Protein AF-A0A662GKV1-F1 (afdb_monomer)

Mean predicted aligned error: 5.16 Å

Secondary structure (DSSP, 8-state):
-EEEEEEE--HHHHHHHHHHHHHHHS-HHHHHHHHHHH--HHHHHHHHHHHHHHHHHHHHHHH-----EEEEE--HHHHHHHTSHHHHHHHHHHHT--S-HHHHHHHHTS-HHHHHHHHHHHHHTTSEEEEEETTEEEEEE-EEEEEEE--

Radius of gyration: 18.34 Å; Cα contacts (8 Å, |Δi|>4): 187; chains: 1; bounding box: 37×39×51 Å

pLDDT: mean 91.91, std 7.07, range [58.34, 98.31]

Structure (mmCIF, N/CA/C/O backbone):
data_AF-A0A662GKV1-F1
#
_entry.id   AF-A0A662GKV1-F1
#
loop_
_atom_site.group_PDB
_atom_site.id
_atom_site.type_symbol
_atom_site.label_atom_id
_atom_site.label_alt_id
_atom_site.label_comp_id
_atom_site.label_asym_id
_atom_site.label_entity_id
_atom_site.label_seq_id
_atom_site.pdbx_PDB_ins_code
_atom_site.Cartn_x
_atom_site.Cartn_y
_atom_site.Cartn_z
_atom_site.occupancy
_atom_site.B_iso_or_equiv
_atom_site.auth_seq_id
_atom_site.auth_comp_id
_atom_site.auth_asym_id
_atom_site.auth_atom_id
_atom_site.pdbx_PDB_model_num
ATOM 1 N N . MET A 1 1 ? -4.595 -18.939 -10.439 1.00 87.81 1 MET A N 1
ATOM 2 C CA . MET A 1 1 ? -5.131 -17.834 -9.612 1.00 87.81 1 MET A CA 1
ATOM 3 C C . MET A 1 1 ? -4.066 -16.766 -9.454 1.00 87.81 1 MET A C 1
ATOM 5 O O . MET A 1 1 ? -3.061 -17.014 -8.797 1.00 87.81 1 MET A O 1
ATOM 9 N N . LYS A 1 2 ? -4.273 -15.608 -10.074 1.00 93.50 2 LYS A N 1
ATOM 10 C CA . LYS A 1 2 ? -3.401 -14.435 -9.961 1.00 93.50 2 LYS A CA 1
ATOM 11 C C . LYS A 1 2 ? -4.171 -13.361 -9.204 1.00 93.50 2 LYS A C 1
ATOM 13 O O . LYS A 1 2 ? -5.354 -13.175 -9.469 1.00 93.50 2 LYS A O 1
ATOM 18 N N . ILE A 1 3 ? -3.529 -12.697 -8.249 1.00 95.69 3 ILE A N 1
ATOM 19 C CA . ILE A 1 3 ? -4.166 -11.615 -7.499 1.00 95.69 3 ILE A CA 1
ATOM 20 C C . ILE A 1 3 ? -3.390 -10.338 -7.743 1.00 95.69 3 ILE A C 1
ATOM 22 O O . ILE A 1 3 ? -2.165 -10.317 -7.627 1.00 95.69 3 ILE A O 1
ATOM 26 N N . ARG A 1 4 ? -4.123 -9.299 -8.122 1.00 96.06 4 ARG A N 1
ATOM 27 C CA . ARG A 1 4 ? -3.597 -7.972 -8.399 1.00 96.06 4 ARG A CA 1
ATOM 28 C C . ARG A 1 4 ? -4.250 -6.976 -7.460 1.00 96.06 4 ARG A C 1
ATOM 30 O O . ARG A 1 4 ? -5.413 -7.138 -7.093 1.00 96.06 4 ARG A O 1
ATOM 37 N N . VAL A 1 5 ? -3.500 -5.967 -7.062 1.00 95.94 5 VAL A N 1
ATOM 38 C CA . VAL A 1 5 ? -4.021 -4.827 -6.312 1.00 95.94 5 VAL A CA 1
ATOM 39 C C . VAL A 1 5 ? -3.732 -3.568 -7.088 1.00 95.94 5 VAL A C 1
ATOM 41 O O . VAL A 1 5 ? -2.665 -3.438 -7.684 1.00 95.94 5 VAL A O 1
ATOM 44 N N . ARG A 1 6 ? -4.688 -2.650 -7.057 1.00 95.25 6 ARG A N 1
ATOM 45 C CA . ARG A 1 6 ? -4.532 -1.304 -7.575 1.00 95.25 6 ARG A CA 1
ATOM 46 C C . ARG A 1 6 ? -4.499 -0.355 -6.391 1.00 95.25 6 ARG A C 1
ATOM 48 O O . ARG A 1 6 ? -5.386 -0.409 -5.535 1.00 95.25 6 ARG A O 1
ATOM 55 N N . ARG A 1 7 ? -3.455 0.461 -6.298 1.00 93.69 7 ARG A N 1
ATOM 56 C CA . ARG A 1 7 ? -3.257 1.376 -5.173 1.00 93.69 7 ARG A CA 1
ATOM 57 C C . ARG A 1 7 ? -2.596 2.668 -5.610 1.00 93.69 7 ARG A C 1
ATOM 59 O O . ARG A 1 7 ? -1.796 2.673 -6.544 1.00 93.69 7 ARG A O 1
ATOM 66 N N . ARG A 1 8 ? -2.870 3.727 -4.862 1.00 91.50 8 ARG A N 1
ATOM 67 C CA . ARG A 1 8 ? -2.107 4.966 -4.926 1.00 91.50 8 ARG A CA 1
ATOM 68 C C . ARG A 1 8 ? -0.694 4.749 -4.390 1.00 91.50 8 ARG A C 1
ATOM 70 O O . ARG A 1 8 ? -0.483 3.955 -3.465 1.00 91.50 8 ARG A O 1
ATOM 77 N N . ILE A 1 9 ? 0.258 5.446 -4.988 1.00 89.31 9 ILE A N 1
ATOM 78 C CA . ILE A 1 9 ? 1.649 5.509 -4.540 1.00 89.31 9 ILE A CA 1
ATOM 79 C C . ILE A 1 9 ? 1.876 6.858 -3.870 1.00 89.31 9 ILE A C 1
ATOM 81 O O . ILE A 1 9 ? 1.408 7.879 -4.370 1.00 89.31 9 ILE A O 1
ATOM 85 N N . THR A 1 10 ? 2.605 6.864 -2.755 1.00 87.38 10 THR A N 1
ATOM 86 C CA . THR A 1 10 ? 2.981 8.124 -2.099 1.00 87.38 10 THR A CA 1
ATOM 87 C C . THR A 1 10 ? 4.167 8.777 -2.800 1.00 87.38 10 THR A C 1
ATOM 89 O O . THR A 1 10 ? 4.979 8.110 -3.444 1.00 87.38 10 THR A O 1
ATOM 92 N N . ILE A 1 11 ? 4.340 10.084 -2.625 1.00 85.31 11 ILE A N 1
ATOM 93 C CA . ILE A 1 11 ? 5.490 10.808 -3.190 1.00 85.31 11 ILE A CA 1
ATOM 94 C C . ILE A 1 11 ? 6.820 10.190 -2.739 1.00 85.31 11 ILE A C 1
ATOM 96 O O . ILE A 1 11 ? 7.762 10.096 -3.522 1.00 85.31 11 ILE A O 1
ATOM 100 N N . GLU A 1 12 ? 6.915 9.727 -1.490 1.00 86.31 12 GLU A N 1
ATOM 101 C CA . GLU A 1 12 ? 8.134 9.091 -0.982 1.00 86.31 12 GLU A CA 1
ATOM 102 C C . GLU A 1 12 ? 8.454 7.778 -1.704 1.00 86.31 12 GLU A C 1
ATOM 104 O O . GLU A 1 12 ? 9.616 7.504 -2.009 1.00 86.31 12 GLU A O 1
ATOM 109 N N . GLU A 1 13 ? 7.438 6.961 -1.989 1.00 88.31 13 GLU A N 1
ATOM 110 C CA . GLU A 1 13 ? 7.606 5.742 -2.782 1.00 88.31 13 GLU A CA 1
ATOM 111 C C . GLU A 1 13 ? 7.988 6.069 -4.232 1.00 88.31 13 GLU A C 1
ATOM 113 O O . GLU A 1 13 ? 8.847 5.397 -4.804 1.00 88.31 13 GLU A O 1
ATOM 118 N N . LEU A 1 14 ? 7.409 7.124 -4.807 1.00 89.69 14 LEU A N 1
ATOM 119 C CA . LEU A 1 14 ? 7.718 7.586 -6.158 1.00 89.69 14 LEU A CA 1
ATOM 120 C C . LEU A 1 14 ? 9.190 7.991 -6.292 1.00 89.69 14 LEU A C 1
ATOM 122 O O . LEU A 1 14 ? 9.897 7.511 -7.180 1.00 89.69 14 LEU A O 1
ATOM 126 N N . TRP A 1 15 ? 9.679 8.803 -5.351 1.00 91.25 15 TRP A N 1
ATOM 127 C CA . TRP A 1 15 ? 11.092 9.168 -5.265 1.00 91.25 15 TRP A CA 1
ATOM 128 C C . TRP A 1 15 ? 11.990 7.950 -5.115 1.00 91.25 15 TRP A C 1
ATOM 130 O O . TRP A 1 15 ? 13.066 7.901 -5.707 1.00 91.25 15 TRP A O 1
ATOM 140 N N . LYS A 1 16 ? 11.571 6.953 -4.332 1.00 91.88 16 LYS A N 1
ATOM 141 C CA . LYS A 1 16 ? 12.339 5.720 -4.166 1.00 91.88 16 LYS A CA 1
ATOM 142 C C . LYS A 1 16 ? 12.499 4.977 -5.495 1.00 91.88 16 LYS A C 1
ATOM 144 O O . LYS A 1 16 ? 13.621 4.609 -5.825 1.00 91.88 16 LYS A O 1
ATOM 149 N N . ILE A 1 17 ? 11.419 4.823 -6.265 1.00 91.06 17 ILE A N 1
ATOM 150 C CA . ILE A 1 17 ? 11.450 4.192 -7.596 1.00 91.06 17 ILE A CA 1
ATOM 151 C C . ILE A 1 17 ? 12.401 4.954 -8.529 1.00 91.06 17 ILE A C 1
ATOM 153 O O . ILE A 1 17 ? 13.287 4.354 -9.138 1.00 91.06 17 ILE A O 1
ATOM 157 N N . ILE A 1 18 ? 12.256 6.282 -8.604 1.00 94.00 18 ILE A N 1
ATOM 158 C CA . ILE A 1 18 ? 13.091 7.136 -9.462 1.00 94.00 18 ILE A CA 1
ATOM 159 C C . ILE A 1 18 ? 14.571 6.990 -9.093 1.00 94.00 18 ILE A C 1
ATOM 161 O O . ILE A 1 18 ? 15.388 6.701 -9.964 1.00 94.00 18 ILE A O 1
ATOM 165 N N . ASN A 1 19 ? 14.908 7.109 -7.807 1.00 95.56 19 ASN A N 1
ATOM 166 C CA . ASN A 1 19 ? 16.285 7.003 -7.325 1.00 95.56 19 ASN A CA 1
ATOM 167 C C . ASN A 1 19 ? 16.892 5.612 -7.580 1.00 95.56 19 ASN A C 1
ATOM 169 O O . ASN A 1 19 ? 18.064 5.505 -7.940 1.00 95.56 19 ASN A O 1
ATOM 173 N N . GLU A 1 20 ? 16.117 4.537 -7.400 1.00 94.69 20 GLU A N 1
ATOM 174 C CA . GLU A 1 20 ? 16.571 3.166 -7.669 1.00 94.69 20 GLU A CA 1
ATOM 175 C C . GLU A 1 20 ? 16.920 2.961 -9.150 1.00 94.69 20 GLU A C 1
ATOM 177 O O . GLU A 1 20 ? 17.941 2.339 -9.472 1.00 94.69 20 GLU A O 1
ATOM 182 N N . TYR A 1 21 ? 16.118 3.514 -10.059 1.00 94.75 21 TYR A N 1
ATOM 183 C CA . TYR A 1 21 ? 16.392 3.444 -11.490 1.00 94.75 21 TYR A CA 1
ATOM 184 C C . TYR A 1 21 ? 17.506 4.382 -11.947 1.00 94.75 21 TYR A C 1
ATOM 186 O O . TYR A 1 21 ? 18.348 3.959 -12.740 1.00 94.75 21 TYR A O 1
ATOM 194 N N . GLU A 1 22 ? 17.586 5.601 -11.413 1.00 95.12 22 GLU A N 1
ATOM 195 C CA . GLU A 1 22 ? 18.721 6.501 -11.648 1.00 95.12 22 GLU A CA 1
ATOM 196 C C . GLU A 1 22 ? 20.037 5.844 -11.233 1.00 95.12 22 GLU A C 1
ATOM 198 O O . GLU A 1 22 ? 21.007 5.847 -11.993 1.00 95.12 22 GLU A O 1
ATOM 203 N N . TYR A 1 23 ? 20.059 5.196 -10.068 1.00 95.38 23 TYR A N 1
ATOM 204 C CA . TYR A 1 23 ? 21.229 4.466 -9.595 1.00 95.38 23 TYR A CA 1
ATOM 205 C C . TYR A 1 23 ? 21.591 3.285 -10.507 1.00 95.38 23 TYR A C 1
ATOM 207 O O . TYR A 1 23 ? 22.761 3.088 -10.839 1.00 95.38 23 TYR A O 1
ATOM 215 N N . SER A 1 24 ? 20.593 2.503 -10.928 1.00 93.19 24 SER A N 1
ATOM 216 C CA . SER A 1 24 ? 20.815 1.268 -11.691 1.00 93.19 24 SER A CA 1
ATOM 217 C C . SER A 1 24 ? 21.163 1.522 -13.161 1.00 93.19 24 SER A C 1
ATOM 219 O O . SER A 1 24 ? 21.980 0.809 -13.742 1.00 93.19 24 SER A O 1
ATOM 221 N N . PHE A 1 25 ? 20.553 2.536 -13.773 1.00 92.44 25 PHE A N 1
ATOM 222 C CA . PHE A 1 25 ? 20.562 2.734 -15.225 1.00 92.44 25 PHE A CA 1
ATOM 223 C C . PHE A 1 25 ? 21.108 4.104 -15.653 1.00 92.44 25 PHE A C 1
ATOM 225 O O . PHE A 1 25 ? 21.385 4.326 -16.835 1.00 92.44 25 PHE A O 1
ATOM 232 N N . GLY A 1 26 ? 21.321 5.032 -14.719 1.00 94.06 26 GLY A N 1
ATOM 233 C CA . GLY A 1 26 ? 21.779 6.390 -14.995 1.00 94.06 26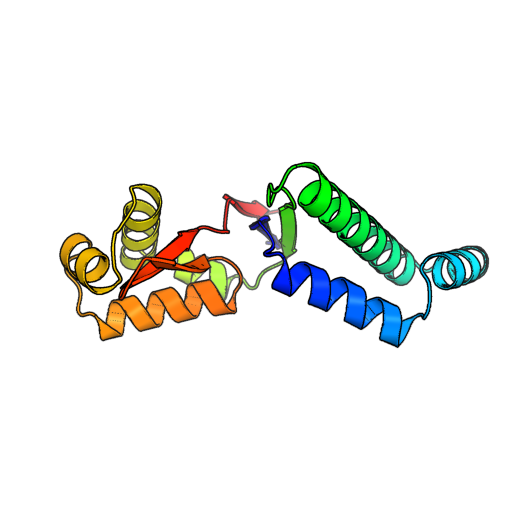 GLY A CA 1
ATOM 234 C C . GLY A 1 26 ? 20.642 7.289 -15.468 1.00 94.06 26 GLY A C 1
ATOM 235 O O . GLY A 1 26 ? 20.079 8.032 -14.678 1.00 94.06 26 GLY A O 1
ATOM 236 N N . THR A 1 27 ? 20.298 7.236 -16.759 1.00 93.25 27 THR A N 1
ATOM 237 C CA . THR A 1 27 ? 19.224 8.068 -17.331 1.00 93.25 27 THR A CA 1
ATOM 238 C C . THR A 1 27 ? 18.215 7.237 -18.123 1.00 93.25 27 THR A C 1
ATOM 240 O O . THR A 1 27 ? 18.607 6.232 -18.729 1.00 93.25 27 THR A O 1
ATOM 243 N N . PRO A 1 28 ? 16.941 7.671 -18.218 1.00 92.38 28 PRO A N 1
ATOM 244 C CA . PRO A 1 28 ? 15.942 6.966 -19.020 1.00 92.38 28 PRO A CA 1
ATOM 245 C C . PRO A 1 28 ? 16.372 6.803 -20.484 1.00 92.38 28 PRO A C 1
ATOM 247 O O . PRO A 1 28 ? 16.177 5.749 -21.087 1.00 92.38 28 PRO A O 1
ATOM 250 N N . ASP A 1 29 ? 17.037 7.812 -21.055 1.00 93.19 29 ASP A N 1
ATOM 251 C CA . ASP A 1 29 ? 17.529 7.756 -22.436 1.00 93.19 29 ASP A CA 1
ATOM 252 C C . ASP A 1 29 ? 18.661 6.745 -22.635 1.00 93.19 29 ASP A C 1
ATOM 254 O O . ASP A 1 29 ? 18.811 6.192 -23.727 1.00 93.19 29 ASP A O 1
ATOM 258 N N . ARG A 1 30 ? 19.473 6.485 -21.605 1.00 91.62 30 ARG A N 1
ATOM 259 C CA . ARG A 1 30 ? 20.485 5.427 -21.666 1.00 91.62 30 ARG A CA 1
ATOM 260 C C . ARG A 1 30 ? 19.820 4.055 -21.737 1.00 91.62 30 ARG A C 1
ATOM 262 O O . ARG A 1 30 ? 20.176 3.282 -22.623 1.00 91.62 30 ARG A O 1
ATOM 269 N N . LEU A 1 31 ? 18.829 3.803 -20.883 1.00 91.12 31 LEU A N 1
ATOM 270 C CA . LEU A 1 31 ? 18.074 2.549 -20.879 1.00 91.12 31 LEU A CA 1
ATOM 271 C C . LEU A 1 31 ? 17.283 2.351 -22.185 1.00 91.12 31 LEU A C 1
ATOM 273 O O . LEU A 1 31 ? 17.299 1.266 -22.760 1.00 91.12 31 LEU A O 1
ATOM 277 N N . ARG A 1 32 ? 16.680 3.419 -22.731 1.00 91.81 32 ARG A N 1
ATOM 278 C CA . ARG A 1 32 ? 16.051 3.404 -24.067 1.00 91.81 32 ARG A CA 1
ATOM 279 C C . ARG A 1 32 ? 17.009 2.932 -25.155 1.00 91.81 32 ARG A C 1
ATOM 281 O O . ARG A 1 32 ? 16.628 2.116 -25.987 1.00 91.81 32 ARG A O 1
ATOM 288 N N . ARG A 1 33 ? 18.246 3.441 -25.168 1.00 90.62 33 ARG A N 1
ATOM 289 C CA . ARG A 1 33 ? 19.253 3.037 -26.164 1.00 90.62 33 ARG A CA 1
ATOM 290 C C . ARG A 1 33 ? 19.653 1.572 -26.028 1.00 90.62 33 ARG A C 1
ATOM 292 O O . ARG A 1 33 ? 19.870 0.924 -27.044 1.00 90.62 33 ARG A O 1
ATOM 299 N N . GLU A 1 34 ? 19.738 1.061 -24.806 1.00 88.62 34 GLU A N 1
ATOM 300 C CA . GLU A 1 34 ? 20.030 -0.352 -24.543 1.00 88.62 34 GLU A CA 1
ATOM 301 C C . GLU A 1 34 ? 18.912 -1.269 -25.062 1.00 88.62 34 GLU A C 1
ATOM 303 O O . GLU A 1 34 ? 19.176 -2.256 -25.748 1.00 88.62 34 GLU A O 1
ATOM 308 N N . LEU A 1 35 ? 17.656 -0.871 -24.849 1.00 90.50 35 LEU A N 1
ATOM 309 C CA . LEU A 1 35 ? 16.470 -1.588 -25.325 1.00 90.50 35 LEU A CA 1
ATOM 310 C C . LEU A 1 35 ? 16.349 -1.680 -26.847 1.00 90.50 35 LEU A C 1
ATOM 312 O O . LEU A 1 35 ? 15.849 -2.682 -27.359 1.00 90.50 35 LEU A O 1
ATOM 316 N N . LEU A 1 36 ? 16.835 -0.672 -27.580 1.00 86.19 36 LEU A N 1
ATOM 317 C CA . LEU A 1 36 ? 16.896 -0.724 -29.047 1.00 86.19 36 LEU A CA 1
ATOM 318 C C . LEU A 1 36 ? 17.770 -1.883 -29.553 1.00 86.19 36 LEU A C 1
ATOM 320 O O . LEU A 1 36 ? 17.612 -2.303 -30.698 1.00 86.19 36 LEU A O 1
ATOM 324 N N . VAL A 1 37 ? 18.682 -2.386 -28.715 1.00 84.44 37 VAL A N 1
ATOM 325 C CA . VAL A 1 37 ? 19.626 -3.455 -29.053 1.00 84.44 37 VAL A CA 1
ATOM 326 C C . VAL A 1 37 ? 19.191 -4.806 -28.477 1.00 84.44 37 VAL A C 1
ATOM 328 O O . VAL A 1 37 ? 19.340 -5.816 -29.161 1.00 84.44 37 VAL A O 1
ATOM 331 N N . SER A 1 38 ? 18.665 -4.852 -27.246 1.00 79.38 38 SER A N 1
ATOM 332 C CA . SER A 1 38 ? 18.423 -6.113 -26.524 1.00 79.38 38 SER A CA 1
ATOM 333 C C . SER A 1 38 ? 17.022 -6.719 -26.690 1.00 79.38 38 SER A C 1
ATOM 335 O O . SER A 1 38 ? 16.869 -7.905 -26.412 1.00 79.38 38 SER A O 1
ATOM 337 N N . GLN A 1 39 ? 16.011 -5.951 -27.136 1.00 78.19 39 GLN A N 1
ATOM 338 C CA . GLN A 1 39 ? 14.583 -6.353 -27.145 1.00 78.19 39 GLN A CA 1
ATOM 339 C C . GLN A 1 39 ? 14.102 -7.016 -25.832 1.00 78.19 39 GLN A C 1
ATOM 341 O O . GLN A 1 39 ? 13.182 -7.831 -25.830 1.00 78.19 39 GLN A O 1
ATOM 346 N N . ASP A 1 40 ? 14.726 -6.669 -24.707 1.00 89.12 40 ASP A N 1
ATOM 347 C CA . ASP A 1 40 ? 14.431 -7.255 -23.403 1.00 89.12 40 ASP A CA 1
ATOM 348 C C . ASP A 1 40 ? 13.125 -6.671 -22.831 1.00 89.12 40 ASP A C 1
ATOM 350 O O . ASP A 1 40 ? 13.051 -5.497 -22.459 1.00 89.12 40 ASP A O 1
ATOM 354 N N . GLU A 1 41 ? 12.076 -7.493 -22.765 1.00 87.44 41 GLU A N 1
ATOM 355 C CA . GLU A 1 41 ? 10.763 -7.080 -22.251 1.00 87.44 41 GLU A CA 1
ATOM 356 C C . GLU A 1 41 ? 10.786 -6.716 -20.752 1.00 87.44 41 GLU A C 1
ATOM 358 O O . GLU A 1 41 ? 9.984 -5.890 -20.315 1.00 87.44 41 GLU A O 1
ATOM 363 N N . GLU A 1 42 ? 11.715 -7.254 -19.953 1.00 87.62 42 GLU A N 1
ATOM 364 C CA . GLU A 1 42 ? 11.854 -6.871 -18.542 1.00 87.62 42 GLU A CA 1
ATOM 365 C C . GLU A 1 42 ? 12.431 -5.457 -18.420 1.00 87.62 42 GLU A C 1
ATOM 367 O O . GLU A 1 42 ? 11.916 -4.626 -17.665 1.00 87.62 42 GLU A O 1
ATOM 372 N N . LEU A 1 43 ? 13.478 -5.152 -19.195 1.00 89.31 43 LEU A N 1
ATOM 373 C CA . LEU A 1 43 ? 14.054 -3.805 -19.234 1.00 89.31 43 LEU A CA 1
ATOM 374 C C . LEU A 1 43 ? 13.048 -2.776 -19.756 1.00 89.31 43 LEU A C 1
ATOM 376 O O . LEU A 1 43 ? 13.024 -1.642 -19.275 1.00 89.31 43 LEU A O 1
ATOM 380 N N . LYS A 1 44 ? 12.189 -3.173 -20.697 1.00 90.50 44 LYS A N 1
ATOM 381 C CA . LYS A 1 44 ? 11.124 -2.323 -21.230 1.00 90.50 44 LYS A CA 1
ATOM 382 C C . LYS A 1 44 ? 10.097 -2.000 -20.153 1.00 90.50 44 LYS A C 1
ATOM 384 O O . LYS A 1 44 ? 9.787 -0.831 -19.957 1.00 90.50 44 LYS A O 1
ATOM 389 N N . GLY A 1 45 ? 9.663 -3.007 -19.390 1.00 89.31 45 GLY A N 1
ATOM 390 C CA . GLY A 1 45 ? 8.777 -2.804 -18.245 1.00 89.31 45 GLY A CA 1
ATOM 391 C C . GLY A 1 45 ? 9.363 -1.846 -17.202 1.00 89.31 45 GLY A C 1
ATOM 392 O O . GLY A 1 45 ? 8.659 -0.957 -16.729 1.00 89.31 45 GLY A O 1
ATOM 393 N N . LYS A 1 46 ? 10.664 -1.960 -16.897 1.00 91.25 46 LYS A N 1
ATOM 394 C CA . LYS A 1 46 ? 11.359 -1.037 -15.975 1.00 91.25 46 LYS A CA 1
ATOM 395 C C . LYS A 1 46 ? 11.424 0.390 -16.516 1.00 91.25 46 LYS A C 1
ATOM 397 O O . LYS A 1 46 ? 11.229 1.338 -15.763 1.00 91.25 46 LYS A O 1
ATOM 402 N N . LEU A 1 47 ? 11.691 0.556 -17.812 1.00 92.69 47 LEU A N 1
ATOM 403 C CA . LEU A 1 47 ? 11.680 1.872 -18.445 1.00 92.69 47 LEU A CA 1
ATOM 404 C C . LEU A 1 47 ? 10.282 2.502 -18.394 1.00 92.69 47 LEU A C 1
ATOM 406 O O . LEU A 1 47 ? 10.168 3.680 -18.063 1.00 92.69 47 LEU A O 1
ATOM 410 N N . ASP A 1 48 ? 9.240 1.734 -18.708 1.00 91.00 48 ASP A N 1
ATOM 411 C CA . ASP A 1 48 ? 7.857 2.210 -18.666 1.00 91.00 48 ASP A CA 1
ATOM 412 C C . ASP A 1 48 ? 7.469 2.625 -17.238 1.00 91.00 48 ASP A C 1
ATOM 414 O O . ASP A 1 48 ? 6.927 3.712 -17.039 1.00 91.00 48 ASP A O 1
ATOM 418 N N . GLU A 1 49 ? 7.816 1.817 -16.229 1.00 90.69 49 GLU A N 1
ATOM 419 C CA . GLU A 1 49 ? 7.619 2.160 -14.815 1.00 90.69 49 GLU A CA 1
ATOM 420 C C . GLU A 1 49 ? 8.354 3.454 -14.432 1.00 90.69 49 GLU A C 1
ATOM 422 O O . GLU A 1 49 ? 7.762 4.334 -13.807 1.00 90.69 49 GLU A O 1
ATOM 427 N N . TRP A 1 50 ? 9.609 3.620 -14.860 1.00 93.94 50 TRP A N 1
ATOM 428 C CA . TRP A 1 50 ? 10.395 4.819 -14.567 1.00 93.94 50 TRP A CA 1
ATOM 429 C C . TRP A 1 50 ? 9.805 6.084 -15.198 1.00 93.94 50 TRP A C 1
ATOM 431 O O . TRP A 1 50 ? 9.668 7.108 -14.529 1.00 93.94 50 TRP A O 1
ATOM 441 N N . ILE A 1 51 ? 9.429 6.026 -16.477 1.00 92.75 51 ILE A N 1
ATOM 442 C CA . ILE A 1 51 ? 8.827 7.166 -17.178 1.00 92.75 51 ILE A CA 1
ATOM 443 C C . ILE A 1 51 ? 7.489 7.544 -16.545 1.00 92.75 51 ILE A C 1
ATOM 445 O O . ILE A 1 51 ? 7.225 8.728 -16.335 1.00 92.75 51 ILE A O 1
ATOM 449 N N . ASN A 1 52 ? 6.669 6.553 -16.196 1.00 89.69 52 ASN A N 1
ATOM 450 C CA . ASN A 1 52 ? 5.410 6.789 -15.500 1.00 89.69 52 ASN A CA 1
ATOM 451 C C . ASN A 1 52 ? 5.639 7.446 -14.133 1.00 89.69 52 ASN A C 1
ATOM 453 O O . ASN A 1 52 ? 4.932 8.393 -13.797 1.00 89.69 52 ASN A O 1
ATOM 457 N N . ALA A 1 53 ? 6.663 7.015 -13.390 1.00 90.44 53 ALA A N 1
ATOM 458 C CA . ALA A 1 53 ? 7.010 7.620 -12.110 1.00 90.44 53 ALA A CA 1
ATOM 459 C C . ALA A 1 53 ? 7.456 9.089 -12.248 1.00 90.44 53 ALA A C 1
ATOM 461 O O . ALA A 1 53 ? 7.026 9.942 -11.475 1.00 90.44 53 ALA A O 1
ATOM 462 N N . LEU A 1 54 ? 8.275 9.407 -13.257 1.00 91.38 54 LEU A N 1
ATOM 463 C CA . LEU A 1 54 ? 8.707 10.782 -13.538 1.00 91.38 54 LEU A CA 1
ATOM 464 C C . LEU A 1 54 ? 7.537 11.691 -13.944 1.00 91.38 54 LEU A C 1
ATOM 466 O O . LEU A 1 54 ? 7.467 12.835 -13.501 1.00 91.38 54 LEU A O 1
ATOM 470 N N . ASN A 1 55 ? 6.612 11.190 -14.768 1.00 88.94 55 ASN A N 1
ATOM 471 C CA . ASN A 1 55 ? 5.426 11.950 -15.170 1.00 88.94 55 ASN A CA 1
ATOM 472 C C . ASN A 1 55 ? 4.515 12.238 -13.973 1.00 88.94 55 ASN A C 1
ATOM 474 O O . ASN A 1 55 ? 4.105 13.379 -13.789 1.00 88.94 55 ASN A O 1
ATOM 478 N N . ALA A 1 56 ? 4.270 11.231 -13.135 1.00 86.56 56 ALA A N 1
ATOM 479 C CA . ALA A 1 56 ? 3.502 11.386 -11.907 1.00 86.56 56 ALA A CA 1
ATOM 480 C C . ALA A 1 56 ? 4.116 12.410 -10.947 1.00 86.56 56 ALA A C 1
ATOM 482 O O . ALA A 1 56 ? 3.393 13.167 -10.306 1.00 86.56 56 ALA A O 1
ATOM 483 N N . LEU A 1 57 ? 5.448 12.449 -10.852 1.00 87.69 57 LEU A N 1
ATOM 484 C CA . LEU A 1 57 ? 6.131 13.417 -10.002 1.00 87.69 57 LEU A CA 1
ATOM 485 C C . LEU A 1 57 ? 5.908 14.838 -10.524 1.00 87.69 57 LEU A C 1
ATOM 487 O O . LEU A 1 57 ? 5.615 15.734 -9.740 1.00 87.69 57 LEU A O 1
ATOM 491 N N . ARG A 1 58 ? 5.989 15.029 -11.845 1.00 86.19 58 ARG A N 1
ATOM 492 C CA . ARG A 1 58 ? 5.718 16.325 -12.474 1.00 86.19 58 ARG A CA 1
ATOM 493 C C . ARG A 1 58 ? 4.268 16.768 -12.266 1.00 86.19 58 ARG A C 1
ATOM 495 O O . ARG A 1 58 ? 4.041 17.915 -11.914 1.00 86.19 58 ARG A O 1
ATOM 502 N N . GLU A 1 59 ? 3.303 15.867 -12.446 1.00 82.31 59 GLU A N 1
ATOM 503 C CA . 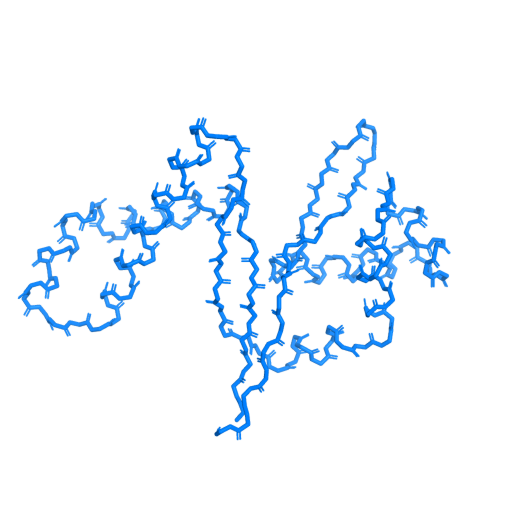GLU A 1 59 ? 1.883 16.155 -12.186 1.00 82.31 59 GLU A CA 1
ATOM 504 C C . GLU A 1 59 ? 1.652 16.555 -10.722 1.00 82.31 59 GLU A C 1
ATOM 506 O O . GLU A 1 59 ? 0.945 17.521 -10.444 1.00 82.31 59 GLU A O 1
ATOM 511 N N . TYR A 1 60 ? 2.311 15.876 -9.780 1.00 81.31 60 TYR A N 1
ATOM 512 C CA . TYR A 1 60 ? 2.268 16.263 -8.373 1.00 81.31 60 TYR A CA 1
ATOM 513 C C . TYR A 1 60 ? 2.871 17.658 -8.125 1.00 81.31 60 TYR A C 1
ATOM 515 O O . TYR A 1 60 ? 2.331 18.427 -7.335 1.00 81.31 60 TYR A O 1
ATOM 523 N N . GLU A 1 61 ? 3.979 18.011 -8.779 1.00 82.44 61 GLU A N 1
ATOM 524 C CA . GLU A 1 61 ? 4.583 19.345 -8.657 1.00 82.44 61 GLU A CA 1
ATOM 525 C C . GLU A 1 61 ? 3.705 20.457 -9.257 1.00 82.44 61 GLU A C 1
ATOM 527 O O . GLU A 1 61 ? 3.711 21.578 -8.744 1.00 82.44 61 GLU A O 1
ATOM 532 N N . GLU A 1 62 ? 2.958 20.154 -10.322 1.00 81.56 62 GLU A N 1
ATOM 533 C CA . GLU A 1 62 ? 2.081 21.095 -11.029 1.00 81.56 62 GLU A CA 1
ATOM 534 C C . GLU A 1 62 ? 0.737 21.304 -10.306 1.00 81.56 62 GLU A C 1
ATOM 536 O O . GLU A 1 62 ? 0.349 22.450 -10.064 1.00 81.56 62 GLU A O 1
ATOM 541 N N . ASP A 1 63 ? 0.060 20.220 -9.9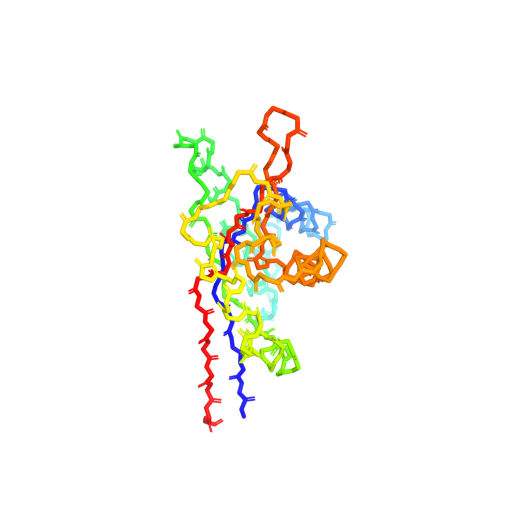11 1.00 69.75 63 ASP A N 1
ATOM 542 C CA . ASP A 1 63 ? -1.315 20.248 -9.389 1.00 69.75 63 ASP A CA 1
ATOM 543 C C . ASP A 1 63 ? -1.418 19.925 -7.883 1.00 69.75 63 ASP A C 1
ATOM 545 O O . ASP A 1 63 ? -2.462 20.137 -7.263 1.00 69.75 63 ASP A O 1
ATOM 549 N N . GLY A 1 64 ? -0.343 19.434 -7.253 1.00 62.97 64 GLY A N 1
ATOM 550 C CA . GLY A 1 64 ? -0.323 19.056 -5.833 1.00 62.97 64 GLY A CA 1
ATOM 551 C C . GLY A 1 64 ? -1.113 17.786 -5.496 1.00 62.97 64 GLY A C 1
ATOM 552 O O . GLY A 1 64 ? -1.334 17.501 -4.316 1.00 62.97 64 GLY A O 1
ATOM 553 N N . GLU A 1 65 ? -1.564 17.032 -6.502 1.00 58.34 65 GLU A N 1
ATOM 554 C CA . GLU A 1 65 ? -2.402 15.845 -6.325 1.00 58.34 65 GLU A CA 1
ATOM 555 C C . GLU A 1 65 ? -1.608 14.537 -6.471 1.00 58.34 65 GLU A C 1
ATOM 557 O O . GLU A 1 65 ? -0.892 14.310 -7.445 1.00 58.34 65 GLU A O 1
ATOM 562 N N . GLU A 1 66 ? -1.764 13.628 -5.503 1.00 60.50 66 GLU A N 1
ATOM 563 C CA . GLU A 1 66 ? -1.216 12.265 -5.557 1.00 60.50 66 GLU A CA 1
ATOM 564 C C . GLU A 1 66 ? -2.130 11.353 -6.396 1.00 60.50 66 GLU A C 1
ATOM 566 O O . GLU A 1 66 ? -2.899 10.548 -5.862 1.00 60.50 66 GLU A O 1
ATOM 571 N N . ASN A 1 67 ? -2.066 11.491 -7.722 1.00 64.56 67 ASN A N 1
ATOM 572 C CA . ASN A 1 67 ? -2.919 10.740 -8.655 1.00 64.56 67 ASN A CA 1
ATOM 573 C C . ASN A 1 67 ? -2.260 9.472 -9.227 1.00 64.56 67 ASN A C 1
ATOM 575 O O . ASN A 1 67 ? -2.868 8.772 -10.041 1.00 64.56 67 ASN A O 1
ATOM 579 N N . PHE A 1 68 ? -1.034 9.132 -8.811 1.00 79.00 68 PHE A N 1
ATOM 580 C CA . PHE A 1 68 ? -0.357 7.962 -9.364 1.00 79.00 68 PHE A CA 1
ATOM 581 C C . PHE A 1 68 ? -0.890 6.663 -8.783 1.00 79.00 68 PHE A C 1
ATOM 583 O O . PHE A 1 68 ? -0.779 6.398 -7.584 1.00 79.00 68 PHE A O 1
ATOM 590 N N . ILE A 1 69 ? -1.415 5.824 -9.670 1.00 85.19 69 ILE A N 1
ATOM 591 C CA . ILE A 1 69 ? -1.976 4.530 -9.328 1.00 85.19 69 ILE A CA 1
ATOM 592 C C . ILE A 1 69 ? -1.144 3.434 -9.986 1.00 85.19 69 ILE A C 1
ATOM 594 O O . ILE A 1 69 ? -0.962 3.419 -11.203 1.00 85.19 69 ILE A O 1
ATOM 598 N N . LYS A 1 70 ? -0.678 2.484 -9.178 1.00 87.88 70 LYS A N 1
ATOM 599 C CA . LYS A 1 70 ? 0.048 1.302 -9.638 1.00 87.88 70 LYS A CA 1
ATOM 600 C C . LYS A 1 70 ? -0.795 0.055 -9.456 1.00 87.88 70 LYS A C 1
ATOM 602 O O . LYS A 1 70 ? -1.501 -0.103 -8.459 1.00 87.88 70 LYS A O 1
ATOM 607 N N . GLU A 1 71 ? -0.676 -0.840 -10.429 1.00 92.00 71 GLU A N 1
ATOM 608 C CA . GLU A 1 71 ? -1.158 -2.208 -10.332 1.00 92.00 71 GLU A CA 1
ATOM 609 C C . GLU A 1 71 ? 0.020 -3.147 -10.057 1.00 92.00 71 GLU A C 1
ATOM 611 O O . GLU A 1 71 ? 1.036 -3.108 -10.752 1.00 92.00 71 GLU A O 1
ATOM 616 N N . GLU A 1 72 ? -0.104 -4.004 -9.048 1.00 92.19 72 GLU A N 1
ATOM 617 C CA . GLU A 1 72 ? 0.935 -4.971 -8.695 1.00 92.19 72 GLU A CA 1
ATOM 618 C C . GLU A 1 72 ? 0.352 -6.336 -8.328 1.00 92.19 72 GLU A C 1
ATOM 620 O O . GLU A 1 72 ? -0.782 -6.458 -7.861 1.00 92.19 72 GLU A O 1
ATOM 625 N N . VAL A 1 73 ? 1.131 -7.391 -8.572 1.00 94.56 73 VAL A N 1
ATOM 626 C CA . VAL A 1 73 ? 0.770 -8.762 -8.195 1.00 94.56 73 VAL A CA 1
ATOM 627 C C . VAL A 1 73 ? 1.143 -8.986 -6.737 1.00 94.56 73 VAL A C 1
ATOM 629 O O . VAL A 1 73 ? 2.279 -8.729 -6.349 1.00 94.56 73 VAL A O 1
ATOM 632 N N . VAL A 1 74 ? 0.215 -9.525 -5.949 1.00 95.31 74 VAL A N 1
ATOM 633 C CA . VAL A 1 74 ? 0.428 -9.782 -4.519 1.00 95.31 74 VAL A CA 1
ATOM 634 C C . VAL A 1 74 ? 0.251 -11.253 -4.167 1.00 95.31 74 VAL A C 1
ATOM 636 O O . VAL A 1 74 ? -0.472 -11.999 -4.833 1.00 95.31 74 VAL A O 1
ATOM 639 N N . ASP A 1 75 ? 0.891 -11.665 -3.074 1.00 95.00 75 ASP A N 1
ATOM 640 C CA . ASP A 1 75 ? 0.726 -13.004 -2.515 1.00 95.00 75 ASP A CA 1
ATOM 641 C C . ASP A 1 75 ? -0.733 -13.216 -2.042 1.00 95.00 75 ASP A C 1
ATOM 643 O O . ASP A 1 75 ? -1.277 -12.374 -1.315 1.00 95.00 75 ASP A O 1
ATOM 647 N N . PRO A 1 76 ? -1.385 -14.348 -2.377 1.00 94.69 76 PRO A N 1
ATOM 648 C CA . PRO A 1 76 ? -2.717 -14.679 -1.870 1.00 94.69 76 PRO A CA 1
ATOM 649 C C . PRO A 1 76 ? -2.884 -14.601 -0.347 1.00 94.69 76 PRO A C 1
ATOM 651 O O . PRO A 1 76 ? -3.982 -14.332 0.144 1.00 94.69 76 PRO A O 1
ATOM 654 N N . ALA A 1 77 ? -1.817 -14.806 0.425 1.00 94.56 77 ALA A N 1
ATOM 655 C CA . ALA A 1 77 ? -1.811 -14.647 1.872 1.00 94.56 77 ALA A CA 1
ATOM 656 C C . ALA A 1 77 ? -2.120 -13.212 2.316 1.00 94.56 77 ALA A C 1
ATOM 658 O O . ALA A 1 77 ? -2.799 -13.033 3.332 1.00 94.56 77 ALA A O 1
ATOM 659 N N . VAL A 1 78 ? -1.670 -12.213 1.554 1.00 95.88 78 VAL A N 1
ATOM 660 C CA . VAL A 1 78 ? -1.948 -10.795 1.808 1.00 95.88 78 VAL A CA 1
ATOM 661 C C . VAL A 1 78 ? -3.447 -10.537 1.670 1.00 95.88 78 VAL A C 1
ATOM 663 O O . VAL A 1 78 ? -4.074 -9.999 2.583 1.00 95.88 78 VAL A O 1
ATOM 666 N N . VAL A 1 79 ? -4.050 -11.018 0.581 1.00 94.50 79 VAL A N 1
ATOM 667 C CA . VAL A 1 79 ? -5.482 -10.829 0.299 1.00 94.50 79 VAL A CA 1
ATOM 668 C C . VAL A 1 79 ? -6.368 -11.605 1.263 1.00 94.50 79 VAL A C 1
ATOM 670 O O . VAL A 1 79 ? -7.351 -11.070 1.766 1.00 94.50 79 VAL A O 1
ATOM 673 N N . ARG A 1 80 ? -5.980 -12.828 1.631 1.00 95.38 80 ARG A N 1
ATOM 674 C CA . ARG A 1 80 ? -6.662 -13.581 2.690 1.00 95.38 80 ARG A CA 1
ATOM 675 C C . ARG A 1 80 ? -6.739 -12.789 3.997 1.00 95.38 80 ARG A C 1
ATOM 677 O O . ARG A 1 80 ? -7.761 -12.848 4.672 1.00 95.38 80 ARG A O 1
ATOM 684 N N . ARG A 1 81 ? -5.683 -12.052 4.364 1.00 96.38 81 ARG A N 1
ATOM 685 C CA . ARG A 1 81 ? -5.697 -11.192 5.557 1.00 96.38 81 ARG A CA 1
ATOM 686 C C . ARG A 1 81 ? -6.541 -9.927 5.351 1.00 96.38 81 ARG A C 1
ATOM 688 O O . ARG A 1 81 ? -7.266 -9.552 6.275 1.00 96.38 81 ARG A O 1
ATOM 695 N N . LEU A 1 82 ? -6.481 -9.312 4.163 1.00 96.00 82 LEU A N 1
ATOM 696 C CA . LEU A 1 82 ? -7.312 -8.157 3.784 1.00 96.00 82 LEU A CA 1
ATOM 697 C C . LEU A 1 82 ? -8.811 -8.436 3.913 1.00 96.00 82 LEU A C 1
ATOM 699 O O . LEU A 1 82 ? -9.556 -7.582 4.380 1.00 96.00 82 LEU A O 1
ATOM 703 N N . LEU A 1 83 ? -9.233 -9.643 3.539 1.00 95.06 83 LEU A N 1
ATOM 704 C CA . LEU A 1 83 ? -10.640 -10.035 3.478 1.00 95.06 83 LEU A CA 1
ATOM 705 C C . LEU A 1 83 ? -11.175 -10.655 4.779 1.00 95.06 83 LEU A C 1
ATOM 707 O O . LEU A 1 83 ? -12.272 -11.204 4.790 1.00 95.06 83 LEU A O 1
ATOM 711 N N . THR A 1 84 ? -10.433 -10.575 5.888 1.00 97.69 84 THR A N 1
ATOM 712 C CA . THR A 1 84 ? -10.976 -10.962 7.203 1.00 97.69 84 THR A CA 1
ATOM 713 C C . THR A 1 84 ? -12.009 -9.941 7.682 1.00 97.69 84 THR A C 1
ATOM 715 O O . THR A 1 84 ? -11.826 -8.742 7.476 1.00 97.69 84 THR A O 1
ATOM 718 N N . ASP A 1 85 ? -13.044 -10.378 8.407 1.00 97.94 85 ASP A N 1
ATOM 719 C CA . ASP A 1 85 ? -14.107 -9.489 8.915 1.00 97.94 85 ASP A CA 1
ATOM 720 C C . ASP A 1 85 ? -13.558 -8.283 9.689 1.00 97.94 85 ASP A C 1
ATOM 722 O O . ASP A 1 85 ? -13.990 -7.143 9.507 1.00 97.94 85 ASP A O 1
ATOM 726 N N . ASN A 1 86 ? -12.551 -8.527 10.532 1.00 97.56 86 ASN A N 1
ATOM 727 C CA . ASN A 1 86 ? -11.889 -7.488 11.314 1.00 97.56 86 ASN A CA 1
ATOM 728 C C . ASN A 1 86 ? -11.159 -6.464 10.439 1.00 97.56 86 ASN A C 1
ATOM 730 O O . ASN A 1 86 ? -11.160 -5.280 10.776 1.00 97.56 86 ASN A O 1
ATOM 734 N N . MET A 1 87 ? -10.527 -6.908 9.351 1.00 98.00 87 MET A N 1
ATOM 735 C CA . MET A 1 87 ? -9.812 -6.027 8.434 1.00 98.00 87 MET A CA 1
ATOM 736 C C . MET A 1 87 ? -10.787 -5.255 7.547 1.00 98.00 87 MET A C 1
ATOM 738 O O . MET A 1 87 ? -10.659 -4.044 7.433 1.00 98.00 87 MET A O 1
ATOM 742 N N . VAL A 1 88 ? -11.826 -5.901 7.014 1.00 97.56 88 VAL A N 1
ATOM 743 C CA . VAL A 1 88 ? -12.875 -5.220 6.239 1.00 97.56 88 VAL A CA 1
ATOM 744 C C . VAL A 1 88 ? -13.570 -4.150 7.084 1.00 97.56 88 VAL A C 1
ATOM 746 O O . VAL A 1 88 ? -13.772 -3.031 6.616 1.00 97.56 88 VAL A O 1
ATOM 749 N N . LYS A 1 89 ? -13.887 -4.446 8.352 1.00 97.81 89 LYS A N 1
ATOM 750 C CA . LYS A 1 89 ? -14.433 -3.448 9.284 1.00 97.81 89 LYS A CA 1
ATOM 751 C C . LYS A 1 89 ? -13.457 -2.291 9.510 1.00 97.81 89 LYS A C 1
ATOM 753 O O . LYS A 1 89 ? -13.877 -1.140 9.512 1.00 97.81 89 LYS A O 1
ATOM 758 N N . LEU A 1 90 ? -12.167 -2.586 9.686 1.00 98.31 90 LEU A N 1
ATOM 759 C CA . LEU A 1 90 ? -11.127 -1.569 9.846 1.00 98.31 90 LEU A CA 1
ATOM 760 C C . LEU A 1 90 ? -11.044 -0.645 8.623 1.00 98.31 90 LEU A C 1
ATOM 762 O O . LEU A 1 90 ? -11.046 0.569 8.797 1.00 98.31 90 LEU A O 1
ATOM 766 N N . LEU A 1 91 ? -11.007 -1.210 7.413 1.00 97.75 91 LEU A N 1
ATOM 767 C CA . LEU A 1 91 ? -10.928 -0.462 6.156 1.00 97.75 91 LEU A CA 1
ATOM 768 C C . LEU A 1 91 ? -12.133 0.472 5.983 1.00 97.75 91 LEU A C 1
ATOM 770 O O . LEU A 1 91 ? -11.937 1.657 5.728 1.00 97.75 91 LEU A O 1
ATOM 774 N N . LYS A 1 92 ? -13.354 -0.023 6.233 1.00 97.06 92 LYS A N 1
ATOM 775 C CA . LYS A 1 92 ? -14.584 0.790 6.192 1.00 97.06 92 LYS A CA 1
ATOM 776 C C . LYS A 1 92 ? -14.537 1.982 7.147 1.00 97.06 92 LYS A C 1
ATOM 778 O O . LYS A 1 92 ? -14.925 3.085 6.786 1.00 97.06 92 LYS A O 1
ATOM 783 N N . GLU A 1 93 ? -14.054 1.785 8.373 1.00 97.88 93 GLU A N 1
ATOM 784 C CA . GLU A 1 93 ? -13.957 2.891 9.333 1.00 97.88 93 GLU A CA 1
ATOM 785 C C . GLU A 1 93 ? -12.883 3.918 8.951 1.00 97.88 93 GLU A C 1
ATOM 787 O O . GLU A 1 93 ? -13.056 5.100 9.239 1.00 97.88 93 GLU A O 1
ATOM 792 N N . ILE A 1 94 ? -11.792 3.499 8.299 1.00 97.00 94 ILE A N 1
ATOM 793 C CA . ILE A 1 94 ? -10.779 4.429 7.774 1.00 97.00 94 ILE A CA 1
ATOM 794 C C . ILE A 1 94 ? -11.358 5.240 6.607 1.00 97.00 94 ILE A C 1
ATOM 796 O O . ILE A 1 94 ? -11.172 6.455 6.579 1.00 97.00 94 ILE A O 1
ATOM 800 N N . GLU A 1 95 ? -12.084 4.594 5.689 1.00 94.88 95 GLU A N 1
ATOM 801 C CA . GLU A 1 95 ? -12.779 5.243 4.566 1.00 94.88 95 GLU A CA 1
ATOM 802 C C . GLU A 1 95 ? -13.797 6.289 5.048 1.00 94.88 95 GLU A C 1
ATOM 804 O O . GLU A 1 95 ? -13.816 7.412 4.550 1.00 94.88 95 GLU A O 1
ATOM 809 N N . ASN A 1 96 ? -14.562 5.971 6.098 1.00 94.62 96 ASN A N 1
ATOM 810 C CA . ASN A 1 96 ? -15.499 6.901 6.743 1.00 94.62 96 ASN A CA 1
ATOM 811 C C . ASN A 1 96 ? -14.820 8.094 7.444 1.00 94.62 96 ASN A C 1
ATOM 813 O O . ASN A 1 96 ? -15.501 9.000 7.931 1.00 94.62 96 ASN A O 1
ATOM 817 N N . GLY A 1 97 ? -13.491 8.092 7.544 1.00 91.00 97 GLY A N 1
ATOM 818 C CA . GLY A 1 97 ? -12.713 9.110 8.228 1.00 91.00 97 GLY A CA 1
ATOM 819 C C . GLY A 1 97 ? -12.581 8.862 9.733 1.00 91.00 97 GLY A C 1
ATOM 820 O O . GLY A 1 97 ? -13.543 8.637 10.478 1.00 91.00 97 GLY A O 1
ATOM 821 N N . VAL A 1 98 ? -11.342 8.972 10.210 1.00 94.25 98 VAL A N 1
ATOM 822 C CA . VAL A 1 98 ? -10.992 8.931 11.635 1.00 94.25 98 VAL A CA 1
ATOM 823 C C . VAL A 1 98 ? -10.037 10.061 11.990 1.00 94.25 98 VAL A C 1
ATOM 825 O O . VAL A 1 98 ? -9.269 10.537 11.162 1.00 94.25 98 VAL A O 1
ATOM 828 N N . THR A 1 99 ? -10.059 10.489 13.248 1.00 94.25 99 THR A N 1
ATOM 829 C CA . THR A 1 99 ? -9.188 11.553 13.773 1.00 94.25 99 THR A CA 1
ATOM 830 C C . THR A 1 99 ? -7.958 11.015 14.501 1.00 94.25 99 THR A C 1
ATOM 832 O O . THR A 1 99 ? -7.020 11.764 14.774 1.00 94.25 99 THR A O 1
ATOM 835 N N . SER A 1 100 ? -7.943 9.721 14.847 1.00 96.00 100 SER A N 1
ATOM 836 C CA . SER A 1 100 ? -6.803 9.051 15.481 1.00 96.00 100 SER A CA 1
ATOM 837 C C . SER A 1 100 ? -6.938 7.525 15.477 1.00 96.00 100 SER A C 1
ATOM 839 O O . SER A 1 100 ? -8.038 6.979 15.388 1.00 96.00 100 SER A O 1
ATOM 841 N N . ILE A 1 101 ? -5.821 6.827 15.698 1.00 96.94 101 ILE A N 1
ATOM 842 C CA . ILE A 1 101 ? -5.787 5.366 15.902 1.00 96.94 101 ILE A CA 1
ATOM 843 C C . ILE A 1 101 ? -6.642 4.938 17.109 1.00 96.94 101 ILE A C 1
ATOM 845 O O . ILE A 1 101 ? -7.317 3.912 17.062 1.00 96.94 101 ILE A O 1
ATOM 849 N N . SER A 1 102 ? -6.654 5.728 18.186 1.00 96.56 102 SER A N 1
ATOM 850 C CA . SER A 1 102 ? -7.454 5.423 19.378 1.00 96.56 102 SER A CA 1
ATOM 851 C C . SER A 1 102 ? -8.956 5.534 19.118 1.00 96.56 102 SER A C 1
ATOM 853 O O . SER A 1 102 ? -9.729 4.738 19.646 1.00 96.56 102 SER A O 1
ATOM 855 N N . GLU A 1 103 ? -9.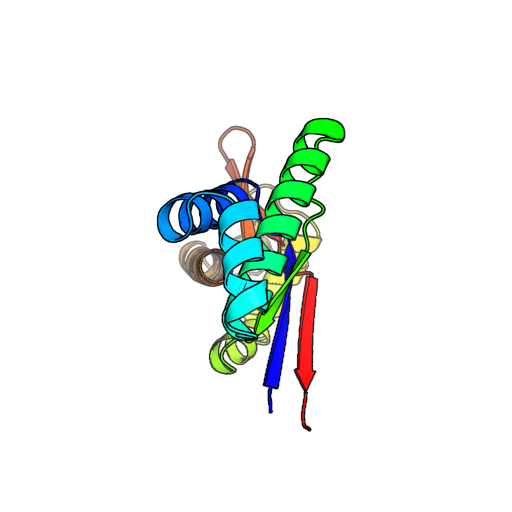388 6.501 18.306 1.00 96.94 103 GLU A N 1
ATOM 856 C CA . GLU A 1 103 ? -10.783 6.577 17.865 1.00 96.94 103 GLU A CA 1
ATOM 857 C C . GLU A 1 103 ? -11.147 5.384 16.980 1.00 96.94 103 GLU A C 1
ATOM 859 O O . GLU A 1 103 ? -12.164 4.740 17.234 1.00 96.94 103 GLU A O 1
ATOM 864 N N . LEU A 1 104 ? -10.291 5.050 16.009 1.00 97.88 104 LEU A N 1
ATOM 865 C CA . LEU A 1 104 ? -10.481 3.897 15.133 1.00 97.88 104 LEU A CA 1
ATOM 866 C C . LEU A 1 104 ? -10.652 2.607 15.946 1.00 97.88 104 LEU A C 1
ATOM 868 O O . LEU A 1 104 ? -11.601 1.864 15.720 1.00 97.88 104 LEU A O 1
ATOM 872 N N . ALA A 1 105 ? -9.801 2.388 16.954 1.00 98.12 105 ALA A N 1
ATOM 873 C CA . ALA A 1 105 ? -9.887 1.251 17.870 1.00 98.12 105 ALA A CA 1
ATOM 874 C C . ALA A 1 105 ? -11.241 1.158 18.592 1.00 98.12 105 ALA A C 1
ATOM 876 O O . ALA A 1 105 ? -11.836 0.079 18.646 1.00 98.12 105 ALA A O 1
ATOM 877 N N . ARG A 1 106 ? -11.774 2.290 19.075 1.00 97.81 106 ARG A N 1
ATOM 878 C CA . ARG A 1 106 ? -13.116 2.340 19.678 1.00 97.81 106 ARG A CA 1
ATOM 879 C C . ARG A 1 106 ? -14.214 2.012 18.666 1.00 97.81 106 ARG A C 1
ATOM 881 O O . ARG A 1 106 ? -15.066 1.189 18.982 1.00 97.81 106 ARG A O 1
ATOM 888 N N . LYS A 1 107 ? -14.173 2.599 17.463 1.00 97.75 107 LYS A N 1
ATOM 889 C CA . LYS A 1 107 ? -15.158 2.359 16.388 1.00 97.75 107 LYS A CA 1
ATOM 890 C C . LYS A 1 107 ? -15.208 0.885 15.978 1.00 97.75 107 LYS A C 1
ATOM 892 O O . LYS A 1 107 ? -16.281 0.296 15.855 1.00 97.75 107 LYS A O 1
ATOM 897 N N . VAL A 1 108 ? -14.046 0.241 15.850 1.00 97.75 108 VAL A N 1
ATOM 898 C CA . VAL A 1 108 ? -13.997 -1.187 15.504 1.00 97.75 108 VAL A CA 1
ATOM 899 C C . VAL A 1 108 ? -14.239 -2.115 16.699 1.00 97.75 108 VAL A C 1
ATOM 901 O O . VAL A 1 108 ? -14.493 -3.300 16.480 1.00 97.75 108 VAL A O 1
ATOM 904 N N . GLY A 1 109 ? -14.228 -1.602 17.934 1.00 97.50 109 GLY A N 1
ATOM 905 C CA . GLY A 1 109 ? -14.430 -2.379 19.161 1.00 97.50 109 GLY A CA 1
ATOM 906 C C . GLY A 1 109 ? -13.238 -3.270 19.520 1.00 97.50 109 GLY A C 1
ATOM 907 O O . GLY A 1 109 ? -13.424 -4.387 19.994 1.00 97.50 109 GLY A O 1
ATOM 908 N N . ARG A 1 110 ? -12.007 -2.818 19.245 1.00 97.75 110 ARG A N 1
ATOM 909 C CA . ARG A 1 110 ? -10.767 -3.588 19.457 1.00 97.75 110 ARG A CA 1
ATOM 910 C C . ARG A 1 110 ? -9.750 -2.773 20.256 1.00 97.75 110 ARG A C 1
ATOM 912 O O . ARG A 1 110 ? -9.852 -1.556 20.366 1.00 97.75 110 ARG A O 1
ATOM 919 N N . SER A 1 111 ? -8.745 -3.443 20.818 1.00 98.06 111 SER A N 1
ATOM 920 C CA . SER A 1 111 ? -7.653 -2.767 21.526 1.00 98.06 111 SER A CA 1
ATOM 921 C C . SER A 1 111 ? -6.738 -2.004 20.558 1.00 98.06 111 SER A C 1
ATOM 923 O O . SER A 1 111 ? -6.532 -2.421 19.415 1.00 98.06 111 SER A O 1
ATOM 925 N N . VAL A 1 112 ? -6.146 -0.903 21.032 1.00 97.56 112 VAL A N 1
ATOM 926 C CA . VAL A 1 112 ? -5.212 -0.080 20.241 1.00 97.56 112 VAL A CA 1
ATOM 927 C C . VAL A 1 112 ? -4.034 -0.893 19.679 1.00 97.56 112 VAL A C 1
ATOM 929 O O . VAL A 1 112 ? -3.766 -0.740 18.490 1.00 97.56 112 VAL A O 1
ATOM 932 N N . PRO A 1 113 ? -3.364 -1.792 20.433 1.00 98.12 113 PRO A N 1
ATOM 933 C CA . PRO A 1 113 ? -2.270 -2.598 19.881 1.00 98.12 113 PRO A CA 1
ATOM 934 C C . PRO A 1 113 ? -2.702 -3.516 18.732 1.00 98.12 113 PRO A C 1
ATOM 936 O O . PRO A 1 113 ? -1.984 -3.641 17.742 1.00 98.12 113 PRO A O 1
ATOM 939 N N . ASN A 1 114 ? -3.894 -4.116 18.825 1.00 97.69 114 ASN A N 1
ATOM 940 C CA . ASN A 1 114 ? -4.412 -4.993 17.773 1.00 97.69 114 ASN A CA 1
ATOM 941 C C . ASN A 1 114 ? -4.742 -4.202 16.505 1.00 97.69 114 ASN A C 1
ATOM 943 O O . ASN A 1 114 ? -4.395 -4.633 15.409 1.00 97.69 114 ASN A O 1
ATOM 947 N N . VAL A 1 115 ? -5.358 -3.025 16.655 1.00 98.19 115 VAL A N 1
ATOM 948 C CA . VAL A 1 115 ? -5.591 -2.111 15.530 1.00 98.19 115 VAL A CA 1
ATOM 949 C C . VAL A 1 115 ? -4.271 -1.650 14.925 1.00 98.19 115 VAL A C 1
ATOM 951 O O . VAL A 1 115 ? -4.101 -1.723 13.715 1.00 98.19 115 VAL A O 1
ATOM 954 N N . TYR A 1 116 ? -3.306 -1.239 15.746 1.00 97.69 116 TYR A N 1
ATOM 955 C CA . TYR A 1 116 ? -2.000 -0.804 15.264 1.00 97.69 116 TYR A CA 1
ATOM 956 C C . TYR A 1 116 ? -1.265 -1.906 14.489 1.00 97.69 116 TYR A C 1
ATOM 958 O O . TYR A 1 116 ? -0.696 -1.627 13.440 1.00 97.69 116 TYR A O 1
ATOM 966 N N . SER A 1 117 ? -1.326 -3.159 14.947 1.00 98.06 117 SER A N 1
ATOM 967 C CA . SER A 1 117 ? -0.757 -4.311 14.231 1.00 98.06 117 SER A CA 1
ATOM 968 C C . SER A 1 117 ? -1.353 -4.492 12.829 1.00 98.06 117 SER A C 1
ATOM 970 O O . SER A 1 117 ? -0.625 -4.777 11.873 1.00 98.06 117 SER A O 1
ATOM 972 N N . ASP A 1 118 ? -2.662 -4.283 12.680 1.00 98.19 118 ASP A N 1
ATOM 973 C CA . ASP A 1 118 ? -3.329 -4.346 11.379 1.00 98.19 118 ASP A CA 1
ATOM 974 C C . ASP A 1 118 ? -2.988 -3.144 10.495 1.00 98.19 118 ASP A C 1
ATOM 976 O O . ASP A 1 118 ? -2.671 -3.329 9.322 1.00 98.19 118 ASP A O 1
ATOM 980 N N . LEU A 1 119 ? -2.928 -1.936 11.060 1.00 98.19 119 LEU A N 1
ATOM 981 C CA . LEU A 1 119 ? -2.464 -0.748 10.336 1.00 98.19 119 LEU A CA 1
ATOM 982 C C . LEU A 1 119 ? -1.017 -0.912 9.849 1.00 98.19 119 LEU A C 1
ATOM 984 O O . LEU A 1 119 ? -0.705 -0.555 8.720 1.00 98.19 119 LEU A O 1
ATOM 988 N N . GLN A 1 120 ? -0.139 -1.505 10.661 1.00 98.00 120 GLN A N 1
ATOM 989 C CA . GLN A 1 120 ? 1.244 -1.809 10.281 1.00 98.00 120 GLN A CA 1
ATOM 990 C C . GLN A 1 120 ? 1.341 -2.902 9.215 1.00 98.00 120 GLN A C 1
ATOM 992 O O . GLN A 1 120 ? 2.287 -2.925 8.429 1.00 98.00 120 GLN A O 1
ATOM 997 N N . PHE A 1 121 ? 0.400 -3.844 9.182 1.00 98.00 121 PHE A N 1
ATOM 998 C CA . PHE A 1 121 ? 0.301 -4.777 8.066 1.00 98.00 121 PHE A CA 1
ATOM 999 C C . PHE A 1 121 ? -0.085 -4.048 6.776 1.00 98.00 121 PHE A C 1
ATOM 1001 O O . PHE A 1 121 ? 0.606 -4.225 5.779 1.00 98.00 121 PHE A O 1
ATOM 1008 N N . LEU A 1 122 ? -1.116 -3.200 6.803 1.00 97.56 122 LEU A N 1
ATOM 1009 C CA . LEU A 1 122 ? -1.540 -2.434 5.628 1.00 97.56 122 LEU A CA 1
ATOM 1010 C C . LEU A 1 122 ? -0.428 -1.502 5.123 1.00 97.56 122 LEU A C 1
ATOM 1012 O O . LEU A 1 122 ? -0.116 -1.516 3.938 1.00 97.56 122 LEU A O 1
ATOM 1016 N N . TYR A 1 123 ? 0.217 -0.768 6.033 1.00 95.81 123 TYR A N 1
ATOM 1017 C CA . TYR A 1 123 ? 1.311 0.156 5.724 1.00 95.81 123 TYR A CA 1
ATOM 1018 C C . TYR A 1 123 ? 2.493 -0.546 5.045 1.00 95.81 123 TYR A C 1
ATOM 1020 O O . TYR A 1 123 ? 2.962 -0.107 4.004 1.00 95.81 123 TYR A O 1
ATOM 1028 N N . ARG A 1 124 ? 2.938 -1.693 5.579 1.00 94.94 124 ARG A N 1
ATOM 1029 C CA . ARG A 1 124 ? 4.056 -2.458 4.993 1.00 94.94 124 ARG A CA 1
ATOM 1030 C C . ARG A 1 124 ? 3.758 -3.048 3.616 1.00 94.94 124 ARG A C 1
ATOM 1032 O O . ARG A 1 124 ? 4.699 -3.388 2.913 1.00 94.94 124 ARG A O 1
ATOM 1039 N N . ASN A 1 125 ? 2.484 -3.195 3.257 1.00 94.62 125 ASN A N 1
ATOM 1040 C CA . ASN A 1 125 ? 2.066 -3.628 1.924 1.00 94.62 125 ASN A CA 1
ATOM 1041 C C . ASN A 1 125 ? 1.685 -2.438 1.017 1.00 94.62 125 ASN A C 1
ATOM 1043 O O . ASN A 1 125 ? 1.124 -2.653 -0.049 1.00 94.62 125 ASN A O 1
ATOM 1047 N N . GLY A 1 126 ? 1.929 -1.188 1.434 1.00 93.31 126 GLY A N 1
ATOM 1048 C CA . GLY A 1 126 ? 1.606 0.005 0.642 1.00 93.31 126 GLY A CA 1
ATOM 1049 C C . GLY A 1 126 ? 0.109 0.328 0.550 1.00 93.31 126 GLY A C 1
ATOM 1050 O O . GLY A 1 126 ? -0.293 1.196 -0.211 1.00 93.31 126 GLY A O 1
ATOM 1051 N N . PHE A 1 127 ? -0.753 -0.342 1.318 1.00 95.94 127 PHE A N 1
ATOM 1052 C CA . PHE A 1 127 ? -2.215 -0.177 1.233 1.00 95.94 127 PHE A CA 1
ATOM 1053 C C . PHE A 1 127 ? -2.756 0.976 2.072 1.00 95.94 127 PHE A C 1
ATOM 1055 O O . PHE A 1 127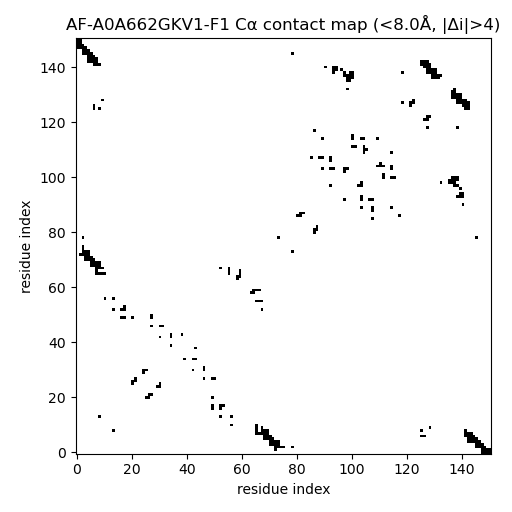 ? -3.945 1.298 2.010 1.00 95.94 127 PHE A O 1
ATOM 1062 N N . LEU A 1 128 ? -1.897 1.575 2.888 1.00 95.44 128 LEU A N 1
ATOM 1063 C CA . LEU A 1 128 ? -2.254 2.590 3.859 1.00 95.44 128 LEU A CA 1
ATOM 1064 C C . LEU A 1 128 ? -1.086 3.543 4.057 1.00 95.44 128 LEU A C 1
ATOM 1066 O O . LEU A 1 128 ? 0.052 3.097 4.168 1.00 95.44 128 LEU A O 1
ATOM 1070 N N . GLY A 1 129 ? -1.389 4.829 4.177 1.00 93.00 129 GLY A N 1
ATOM 1071 C CA . GLY A 1 129 ? -0.458 5.856 4.620 1.00 93.00 129 GLY A CA 1
ATOM 1072 C C . GLY A 1 129 ? -0.834 6.402 5.997 1.00 93.00 129 GLY A C 1
ATOM 1073 O O . GLY A 1 129 ? -1.911 6.134 6.540 1.00 93.00 129 GLY A O 1
ATOM 1074 N N . PHE A 1 130 ? 0.068 7.192 6.573 1.00 93.69 130 PHE A N 1
ATOM 1075 C CA . PHE A 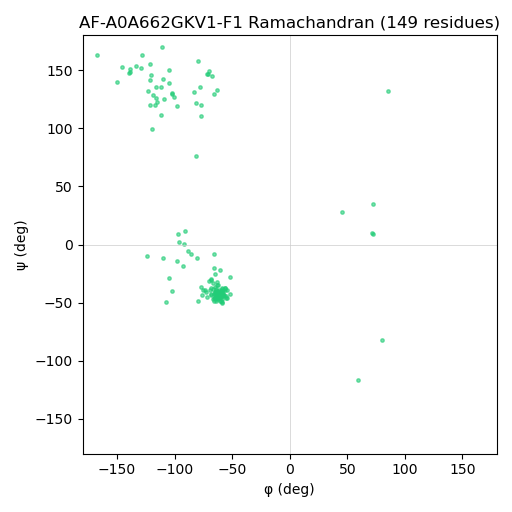1 130 ? -0.172 7.908 7.822 1.00 93.69 130 PHE A CA 1
ATOM 1076 C C . PHE A 1 130 ? 0.045 9.400 7.623 1.00 93.69 130 PHE A C 1
ATOM 1078 O O . PHE A 1 130 ? 1.076 9.819 7.110 1.00 93.69 130 PHE A O 1
ATOM 1085 N N . GLN A 1 131 ? -0.900 10.207 8.093 1.00 91.25 131 GLN A N 1
ATOM 1086 C CA . GLN A 1 131 ? -0.790 11.659 8.096 1.00 91.25 131 GLN A CA 1
ATOM 1087 C C . GLN A 1 131 ? -0.784 12.176 9.533 1.00 91.25 131 GLN A C 1
ATOM 1089 O O . GLN A 1 131 ? -1.594 11.768 10.371 1.00 91.25 131 GLN A O 1
ATOM 1094 N N . LYS A 1 132 ? 0.116 13.113 9.833 1.00 92.06 132 LYS A N 1
ATOM 1095 C CA . LYS A 1 132 ? 0.107 13.815 11.116 1.00 92.06 132 LYS A CA 1
ATOM 1096 C C . LYS A 1 132 ? -0.916 14.950 11.072 1.00 92.06 132 LYS A C 1
ATOM 1098 O O . LYS A 1 132 ? -0.804 15.856 10.255 1.00 92.06 132 LYS A O 1
ATOM 1103 N N . ARG A 1 133 ? -1.894 14.927 11.980 1.00 90.25 133 ARG A N 1
ATOM 1104 C CA . ARG A 1 133 ? -2.864 16.013 12.189 1.00 90.25 133 ARG A CA 1
ATOM 1105 C C . ARG A 1 133 ? -2.748 16.525 13.621 1.00 90.25 133 ARG A C 1
ATOM 1107 O O . ARG A 1 133 ? -3.225 15.906 14.575 1.00 90.25 133 ARG A O 1
ATOM 1114 N N . GLY A 1 134 ? -2.035 17.641 13.781 1.00 91.38 134 GLY A N 1
ATOM 1115 C CA . GLY A 1 134 ? -1.660 18.175 15.091 1.00 91.38 134 GLY A CA 1
ATOM 1116 C C . GLY A 1 134 ? -0.816 17.172 15.886 1.00 91.38 134 GLY A C 1
ATOM 1117 O O . GLY A 1 134 ? 0.282 16.798 15.473 1.00 91.38 134 GLY A O 1
ATOM 1118 N N . LYS A 1 135 ? -1.339 16.718 17.030 1.00 90.94 135 LYS A N 1
ATOM 1119 C CA . LYS A 1 135 ? -0.689 15.710 17.890 1.00 90.94 135 LYS A CA 1
ATOM 1120 C C . LYS A 1 135 ? -1.033 14.260 17.531 1.00 90.94 135 LYS A C 1
ATOM 1122 O O . LYS A 1 135 ? -0.501 13.345 18.153 1.00 90.94 135 LYS A O 1
ATOM 1127 N N . HIS A 1 136 ? -1.946 14.045 16.586 1.00 92.62 136 HIS A N 1
ATOM 1128 C CA . HIS A 1 136 ? -2.456 12.721 16.250 1.00 92.62 136 HIS A CA 1
ATOM 1129 C C . HIS A 1 136 ? -1.882 12.205 14.934 1.00 92.62 136 HIS A C 1
ATOM 1131 O O . HIS A 1 136 ? -1.575 12.972 14.022 1.00 92.62 136 HIS A O 1
ATOM 1137 N N . VAL A 1 137 ? -1.763 10.882 14.853 1.00 92.69 137 VAL A N 1
ATOM 1138 C CA . VAL A 1 137 ? -1.477 10.154 13.618 1.00 92.69 137 VAL A CA 1
ATOM 1139 C C . VAL A 1 137 ? -2.790 9.577 13.108 1.00 92.69 137 VAL A C 1
ATOM 1141 O O . VAL A 1 137 ? -3.507 8.901 13.855 1.00 92.69 137 VAL A O 1
ATOM 1144 N N . VAL A 1 138 ? -3.098 9.872 11.850 1.00 95.81 138 VAL A N 1
ATOM 1145 C CA 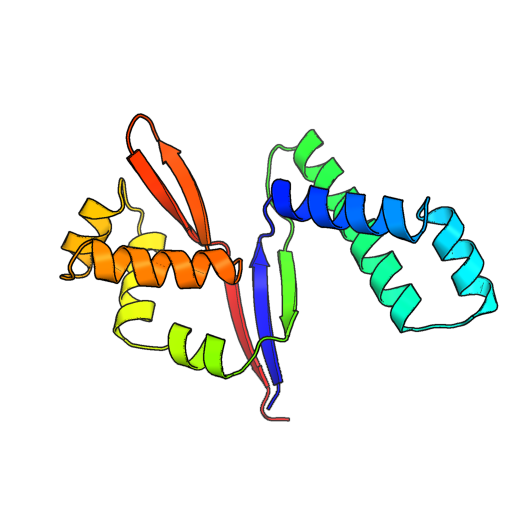. VAL A 1 138 ? -4.339 9.501 11.178 1.00 95.81 138 VAL A CA 1
ATOM 1146 C C . VAL A 1 138 ? -4.009 8.576 10.009 1.00 95.81 138 VAL A C 1
ATOM 1148 O O . VAL A 1 138 ? -3.238 8.979 9.138 1.00 95.81 138 VAL A O 1
ATOM 1151 N N . PRO A 1 139 ? -4.536 7.341 9.984 1.00 96.38 139 PRO A N 1
ATOM 1152 C CA . PRO A 1 139 ? -4.409 6.479 8.817 1.00 96.38 139 PRO A CA 1
ATOM 1153 C C . PRO A 1 139 ? -5.288 6.970 7.660 1.00 96.38 139 PRO A C 1
ATOM 1155 O O . PRO A 1 139 ? -6.391 7.459 7.897 1.00 96.38 139 PRO A O 1
ATOM 1158 N N . TYR A 1 140 ? -4.832 6.772 6.426 1.00 94.25 140 TYR A N 1
ATOM 1159 C CA . TYR A 1 140 ? -5.630 6.964 5.212 1.00 94.25 140 TYR A CA 1
ATOM 1160 C C . TYR A 1 140 ? -5.360 5.833 4.210 1.00 94.25 140 TYR A C 1
ATOM 1162 O O . TYR A 1 140 ? -4.267 5.267 4.189 1.00 94.25 140 TYR A O 1
ATOM 1170 N N . LEU A 1 141 ? -6.365 5.459 3.415 1.00 94.94 141 LEU A N 1
ATOM 1171 C CA . LEU A 1 141 ? -6.255 4.336 2.479 1.00 94.94 141 LEU A CA 1
ATOM 1172 C C . LEU A 1 141 ? -5.485 4.731 1.220 1.00 94.94 141 LEU A C 1
ATOM 1174 O O . LEU A 1 141 ? -5.753 5.774 0.631 1.00 94.94 141 LEU A O 1
ATOM 1178 N N . LEU A 1 142 ? -4.576 3.861 0.789 1.00 94.44 142 LEU A N 1
ATOM 1179 C CA . LEU A 1 142 ? -3.933 3.919 -0.526 1.00 94.44 142 LEU A CA 1
ATOM 1180 C C . LEU A 1 142 ? -4.492 2.846 -1.466 1.00 94.44 142 LEU A C 1
ATOM 1182 O O . LEU A 1 142 ? -4.510 3.046 -2.674 1.00 94.44 142 LEU A O 1
ATOM 1186 N N . LEU A 1 143 ? -4.960 1.720 -0.920 1.00 95.50 143 LEU A N 1
ATOM 1187 C CA . LEU A 1 143 ? -5.585 0.641 -1.684 1.00 95.50 143 LEU A CA 1
ATOM 1188 C C . LEU A 1 143 ? -6.906 1.102 -2.316 1.00 95.50 143 LEU A C 1
ATOM 1190 O O . LEU A 1 143 ? -7.777 1.600 -1.605 1.00 95.50 143 LEU A O 1
ATOM 1194 N N . GLU A 1 144 ? -7.058 0.871 -3.620 1.00 93.94 144 GLU A N 1
ATOM 1195 C CA . GLU A 1 144 ? -8.277 1.170 -4.381 1.00 93.94 144 GLU A CA 1
ATOM 1196 C C . GLU A 1 144 ? -9.035 -0.106 -4.751 1.00 93.94 144 GLU A C 1
ATOM 1198 O O . GLU A 1 144 ? -10.235 -0.211 -4.508 1.00 93.94 144 GLU A O 1
ATOM 1203 N N . GLU A 1 145 ? -8.341 -1.103 -5.310 1.00 95.69 145 GLU A N 1
ATOM 1204 C CA . GLU A 1 145 ? -8.982 -2.315 -5.829 1.00 95.69 145 GLU A CA 1
ATOM 1205 C C . GLU A 1 145 ? -8.173 -3.573 -5.493 1.00 95.69 145 GLU A C 1
ATOM 1207 O O . GLU A 1 145 ? -6.940 -3.566 -5.460 1.00 95.69 145 GLU A O 1
ATOM 1212 N N . VAL A 1 146 ? -8.884 -4.684 -5.284 1.00 95.56 146 VAL A N 1
ATOM 1213 C CA . VAL A 1 146 ? -8.318 -6.038 -5.209 1.00 95.56 146 VAL A CA 1
ATOM 1214 C C . VAL A 1 146 ? -8.988 -6.882 -6.287 1.00 95.56 146 VAL A C 1
ATOM 1216 O O . VAL A 1 146 ? -10.203 -7.070 -6.269 1.00 95.56 146 VAL A O 1
ATOM 1219 N N . ILE A 1 147 ? -8.195 -7.411 -7.214 1.00 95.88 147 ILE A N 1
ATOM 1220 C CA . ILE A 1 147 ? -8.657 -8.151 -8.389 1.00 95.88 147 ILE A CA 1
ATOM 1221 C C . ILE A 1 147 ? -8.165 -9.594 -8.282 1.00 95.88 147 ILE A C 1
ATOM 1223 O O . ILE A 1 147 ? -6.964 -9.844 -8.177 1.00 95.88 147 ILE A O 1
ATOM 1227 N N . ILE A 1 148 ? -9.091 -10.556 -8.318 1.00 95.06 148 ILE A N 1
ATOM 1228 C CA . ILE A 1 148 ? -8.785 -11.991 -8.253 1.00 95.06 148 ILE A CA 1
ATOM 1229 C C . ILE A 1 148 ? -9.111 -12.631 -9.602 1.00 95.06 148 ILE A C 1
ATOM 1231 O O . ILE A 1 148 ? -10.275 -12.776 -9.970 1.00 95.06 148 ILE A O 1
ATOM 1235 N N . ASP A 1 149 ? -8.072 -13.057 -10.315 1.00 93.88 149 ASP A N 1
ATOM 1236 C CA . ASP A 1 149 ? -8.184 -13.726 -11.606 1.00 93.88 149 ASP A CA 1
ATOM 1237 C C . ASP A 1 149 ? -8.091 -15.253 -11.427 1.00 93.88 149 ASP A C 1
ATOM 1239 O O . ASP A 1 149 ? -7.072 -15.784 -10.968 1.00 93.88 149 ASP A O 1
ATOM 1243 N N . PHE A 1 150 ? -9.146 -15.978 -11.818 1.00 91.88 150 PHE A N 1
ATOM 1244 C CA . PHE A 1 150 ? -9.227 -17.451 -11.756 1.00 91.88 150 PHE A CA 1
ATOM 1245 C C . PHE A 1 150 ? -8.772 -18.167 -13.036 1.00 91.88 150 PHE A C 1
ATOM 1247 O O . PHE A 1 150 ? -8.831 -19.394 -13.086 1.00 91.88 150 PHE A O 1
ATOM 1254 N N . ARG A 1 151 ? -8.350 -17.404 -14.048 1.00 73.31 151 ARG A N 1
ATOM 1255 C CA . ARG A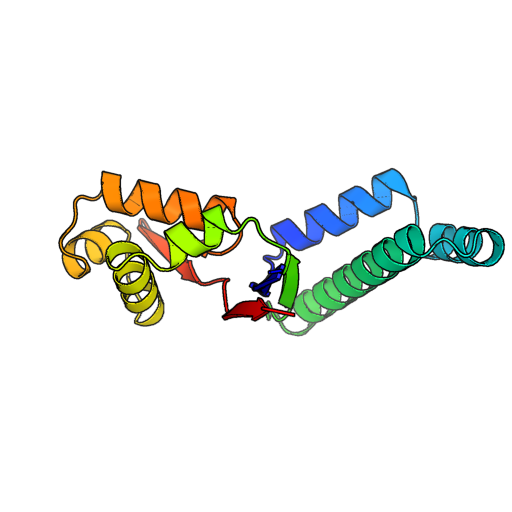 1 151 ? -7.873 -17.930 -15.332 1.00 73.31 151 ARG A CA 1
ATOM 1256 C C . ARG A 1 151 ? -6.636 -18.813 -15.167 1.00 73.31 151 ARG A C 1
ATOM 1258 O O . ARG A 1 151 ? -5.840 -18.562 -14.224 1.00 73.31 151 ARG A O 1
#

Nearest PDB structures (foldseek):
  6cda-assembly1_A-2  TM=9.009E-01  e=3.336E-03  Staphylococcus aureus
  8qkf-assembly1_B  TM=8.837E-01  e=4.232E-03  Mycolicibacterium smegmatis
  2jsc-assembly1_A  TM=8.313E-01  e=2.630E-03  Mycobacterium tuberculosis H37Rv
  3pqj-assembly2_C  TM=8.283E-01  e=2.630E-03  Xylella fastidiosa
  4omz-assembly2_C  TM=8.737E-01  e=5.058E-03  Sinorhizobium fredii

Sequence (151 aa):
MKIRVRRRITIEELWKIINEYEYSFGTPDRLRRELLVSQDEELKGKLDEWINALNALREYEEDGEENFIKEEVVDPAVVRRLLTDNMVKLLKEIENGVTSISELARKVGRSVPNVYSDLQFLYRNGFLGFQKRGKHVVPYLLLEEVIIDFR

Solvent-accessible surface area (backbone atoms only — not comparable to full-atom values): 8475 Å² total; per-residue (Å²): 108,50,39,35,38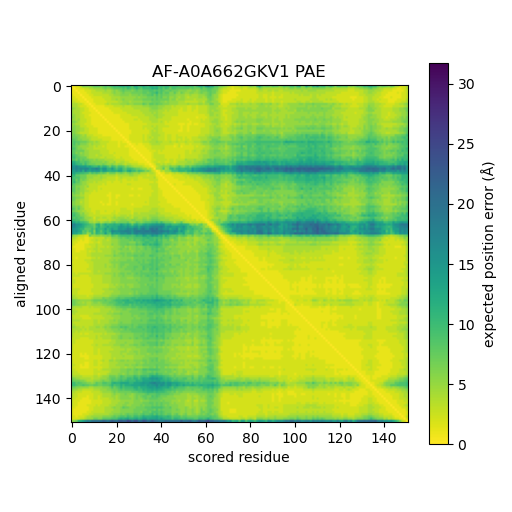,34,24,40,52,53,70,71,57,41,51,50,55,47,51,52,46,37,71,74,53,59,46,74,70,53,48,53,58,50,44,78,73,65,74,44,66,67,61,48,52,52,50,51,52,46,52,52,42,54,52,42,50,50,47,27,73,74,71,70,48,81,78,41,69,48,77,46,81,52,62,67,70,59,52,59,54,52,69,31,72,72,40,46,50,47,52,53,48,40,73,72,58,55,78,25,58,66,55,47,13,59,75,70,71,50,55,53,69,62,46,48,54,51,51,53,51,35,37,77,70,52,35,30,49,76,45,79,56,89,94,30,55,22,66,41,79,23,56,77,46,80,45,79,42,81,112

Foldseek 3Di:
DWKKFKFFDDLVRLVVLLVVCCVVQVDLVSLVVVCVPPVDVVSVVSSVSNVLSVVQNVCCVVPVDRPDMDMDIDDVVLVVLCPDPLNVQLQVVLVVPDPALVRSCVSSVHDSVVSVVSQVSCVVVVQWDWDDDPPHIRIHGGTDDMDDDPD